Protein AF-A0A955Z232-F1 (afdb_monomer_lite)

Radius of gyration: 29.28 Å; chains: 1; bounding box: 80×39×81 Å

Sequence (121 aa):
MSSPAATVGSAWTFRLAACALAIAGTLSCRRPPAPPGACANLAMNVCTQYGGKQSRAAKRMCGGAPWLEGDDACPREGALGRCVRERGAYTEWLYAGPPNRYTAAGARRTCQEAGGAFYEP

Secondary structure (DSSP, 8-state):
------------SSSSSSSSSSSSS------PPPPPEEEEEGGGTEEEEE-HHHHHHHHHHTTTSPEEESTT-S--TTEEEEEEEGGGTEEEEEE-STTTT--HHHHHHHHHHTTPEEE--

Structure (mmCIF, N/CA/C/O backbone):
data_AF-A0A955Z232-F1
#
_entry.id   AF-A0A955Z232-F1
#
loop_
_atom_site.group_PDB
_atom_site.id
_atom_site.type_symbol
_atom_site.label_atom_id
_atom_site.label_alt_id
_atom_site.label_comp_id
_atom_site.label_asym_id
_atom_site.label_entity_id
_atom_site.label_seq_id
_atom_site.pdbx_PDB_ins_code
_atom_site.Cartn_x
_atom_site.Cartn_y
_atom_site.Cartn_z
_atom_site.occupancy
_atom_site.B_iso_or_equiv
_atom_site.auth_seq_id
_atom_site.auth_comp_id
_atom_site.auth_asym_id
_atom_site.auth_atom_id
_atom_site.pdbx_PDB_model_num
ATOM 1 N N . MET A 1 1 ? -66.199 17.289 67.399 1.00 45.00 1 MET A N 1
ATOM 2 C CA . MET A 1 1 ? -65.416 16.691 66.297 1.00 45.00 1 MET A CA 1
ATOM 3 C C . MET A 1 1 ? -65.431 17.699 65.165 1.00 45.00 1 MET A C 1
ATOM 5 O O . MET A 1 1 ? -66.502 18.042 64.685 1.00 45.00 1 MET A O 1
ATOM 9 N N . SER A 1 2 ? -64.276 18.300 64.902 1.00 37.22 2 SER A N 1
ATOM 10 C CA . SER A 1 2 ? -64.126 19.557 64.169 1.00 37.22 2 SER A CA 1
ATOM 11 C C . SER A 1 2 ? -64.080 19.358 62.651 1.00 37.22 2 SER A C 1
ATOM 13 O O . SER A 1 2 ? -63.489 18.407 62.154 1.00 37.22 2 SER A O 1
ATOM 15 N N . SER A 1 3 ? -64.661 20.304 61.925 1.00 42.72 3 SER A N 1
ATOM 16 C CA . SER A 1 3 ? -64.237 20.758 60.587 1.00 42.72 3 SER A CA 1
ATOM 17 C C . SER A 1 3 ? -63.949 22.273 60.713 1.00 42.72 3 SER A C 1
ATOM 19 O O . SER A 1 3 ? -64.309 22.814 61.764 1.00 42.72 3 SER A O 1
ATOM 21 N N . PRO A 1 4 ? -63.412 23.023 59.723 1.00 52.53 4 PRO A N 1
ATOM 22 C CA . PRO A 1 4 ? -62.854 22.669 58.409 1.00 52.53 4 PRO A CA 1
ATOM 23 C C . PRO A 1 4 ? -61.517 23.406 58.059 1.00 52.53 4 PRO A C 1
ATOM 25 O O . PRO A 1 4 ? -61.016 24.224 58.819 1.00 52.53 4 PRO A O 1
ATOM 28 N N . ALA A 1 5 ? -61.055 23.169 56.823 1.00 40.56 5 ALA A N 1
ATOM 29 C CA . ALA A 1 5 ? -60.439 24.127 55.883 1.00 40.56 5 ALA A CA 1
ATOM 30 C C . ALA A 1 5 ? -58.943 24.519 55.960 1.00 40.56 5 ALA A C 1
ATOM 32 O O . ALA A 1 5 ? -58.433 24.951 56.982 1.00 40.56 5 ALA A O 1
ATOM 33 N N . ALA A 1 6 ? -58.352 24.483 54.750 1.00 45.41 6 ALA A N 1
ATOM 34 C CA . ALA A 1 6 ? -57.286 25.322 54.182 1.00 45.41 6 ALA A CA 1
ATOM 35 C C . ALA A 1 6 ? -55.969 25.415 54.972 1.00 45.41 6 ALA A C 1
ATOM 37 O O . ALA A 1 6 ? -55.904 25.896 56.092 1.00 45.41 6 ALA A O 1
ATOM 38 N N . THR A 1 7 ? -54.825 25.046 54.402 1.00 42.00 7 THR A N 1
ATOM 39 C CA . THR A 1 7 ? -53.988 25.890 53.519 1.00 42.00 7 THR A CA 1
ATOM 40 C C . THR A 1 7 ? -52.806 24.983 53.134 1.00 42.00 7 THR A C 1
ATOM 42 O O . THR A 1 7 ? -52.346 24.221 53.976 1.00 42.00 7 THR A O 1
ATOM 45 N N . VAL A 1 8 ? -52.417 24.817 51.873 1.00 48.44 8 VAL A N 1
ATOM 46 C CA . VAL A 1 8 ? -51.302 25.471 51.155 1.00 48.44 8 VAL A CA 1
ATOM 47 C C . VAL A 1 8 ? -51.398 24.824 49.757 1.00 48.44 8 VAL A C 1
ATOM 49 O O . VAL A 1 8 ? -51.467 23.608 49.651 1.00 48.44 8 VAL A O 1
ATOM 52 N N . GLY A 1 9 ? -51.540 25.522 48.638 1.00 38.06 9 GLY A N 1
ATOM 53 C CA . GLY A 1 9 ? -50.822 26.726 48.274 1.00 38.06 9 GLY A CA 1
ATOM 54 C C . GLY A 1 9 ? -49.765 26.374 47.224 1.00 38.06 9 GLY A C 1
ATOM 55 O O . GLY A 1 9 ? -48.649 26.013 47.563 1.00 38.06 9 GLY A O 1
ATOM 56 N N . SER A 1 10 ? -50.139 26.592 45.963 1.00 47.34 10 SER A N 1
ATOM 57 C CA . SER A 1 10 ? -49.265 27.068 44.886 1.00 47.34 10 SER A CA 1
ATOM 58 C C . SER A 1 10 ? -48.338 26.088 44.143 1.00 47.34 10 SER A C 1
ATOM 60 O O . SER A 1 10 ? -47.538 25.352 44.708 1.00 47.34 10 SER A O 1
ATOM 62 N N . ALA A 1 11 ? -48.386 26.254 42.815 1.00 42.84 11 ALA A N 1
ATOM 63 C CA . ALA A 1 11 ? -47.260 26.134 41.887 1.00 42.84 11 ALA A CA 1
ATOM 64 C C . ALA A 1 11 ? -46.859 24.747 41.353 1.00 42.84 11 ALA A C 1
ATOM 66 O O . ALA A 1 11 ? -45.680 24.412 41.357 1.00 42.84 11 ALA A O 1
ATOM 67 N N . TRP A 1 12 ? -47.784 23.988 40.750 1.00 40.69 12 TRP A N 1
ATOM 68 C CA . TRP A 1 12 ? -47.387 22.845 39.898 1.00 40.69 12 TRP A CA 1
ATOM 69 C C . TRP A 1 12 ? -48.097 22.752 38.539 1.00 40.69 12 TRP A C 1
ATOM 71 O O . TRP A 1 12 ? -47.982 21.745 37.852 1.00 40.69 12 TRP A O 1
ATOM 81 N N . THR A 1 13 ? -48.765 23.813 38.078 1.00 48.78 13 THR A N 1
ATOM 82 C CA . THR A 1 13 ? -49.380 23.863 36.734 1.00 48.78 13 THR A CA 1
ATOM 83 C C . THR A 1 13 ? -48.480 24.448 35.635 1.00 48.78 13 THR A C 1
ATOM 85 O O . THR A 1 13 ? -48.912 24.553 34.495 1.00 48.78 13 THR A O 1
ATOM 88 N N . PHE A 1 14 ? -47.206 24.756 35.911 1.00 43.59 14 PHE A N 1
ATOM 89 C CA . PHE A 1 14 ? -46.288 25.365 34.926 1.00 43.59 14 PHE A CA 1
ATOM 90 C C . PHE A 1 14 ? -44.928 24.659 34.789 1.00 43.59 14 PHE A C 1
ATOM 92 O O . PHE A 1 14 ? -43.918 25.289 34.490 1.00 43.59 14 PHE A O 1
ATOM 99 N N . ARG A 1 15 ? -44.864 23.336 34.985 1.00 45.22 15 ARG A N 1
ATOM 100 C CA . ARG A 1 15 ? -43.636 22.552 34.720 1.00 45.22 15 ARG A CA 1
ATOM 101 C C . ARG A 1 15 ? -43.821 21.352 33.791 1.00 45.22 15 ARG A C 1
ATOM 103 O O . ARG A 1 15 ? -42.947 20.500 33.719 1.00 45.22 15 ARG A O 1
ATOM 110 N N . LEU A 1 16 ? -44.914 21.307 33.031 1.00 42.97 16 LEU A N 1
ATOM 111 C CA . LEU A 1 16 ? -45.134 20.269 32.011 1.00 42.97 16 LEU A CA 1
ATOM 112 C C . LEU A 1 16 ? -44.935 20.754 30.565 1.00 42.97 16 LEU A C 1
ATOM 114 O O . LEU A 1 16 ? -44.867 19.932 29.661 1.00 42.97 16 LEU A O 1
ATOM 118 N N . ALA A 1 17 ? -44.742 22.057 30.336 1.00 41.97 17 ALA A N 1
ATOM 119 C CA . ALA A 1 17 ? -44.537 22.613 28.991 1.00 41.97 17 ALA A CA 1
ATOM 120 C C . ALA A 1 17 ? -43.066 22.923 28.637 1.00 41.97 17 ALA A C 1
ATOM 122 O O . ALA A 1 17 ? -42.790 23.370 27.529 1.00 41.97 17 ALA A O 1
ATOM 123 N N . ALA A 1 18 ? -42.110 22.675 29.542 1.00 42.12 18 ALA A N 1
ATOM 124 C CA . ALA A 1 18 ? -40.681 22.920 29.291 1.00 42.12 18 ALA A CA 1
ATOM 125 C C . ALA A 1 18 ? -39.887 21.654 28.904 1.00 42.12 18 ALA A C 1
ATOM 127 O O . ALA A 1 18 ? -38.809 21.764 28.328 1.00 42.12 18 ALA A O 1
ATOM 128 N N . CYS A 1 19 ? -40.423 20.450 29.141 1.00 39.88 19 CYS A N 1
ATOM 129 C CA . CYS A 1 19 ? -39.770 19.198 28.724 1.00 39.88 19 CYS A CA 1
ATOM 130 C C . CYS A 1 19 ? 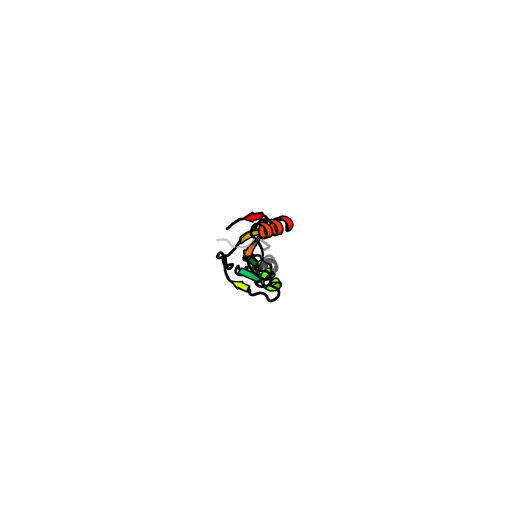-40.159 18.724 27.316 1.00 39.88 19 CYS A C 1
ATOM 132 O O . CYS A 1 19 ? -39.580 17.759 26.828 1.00 39.88 19 CYS A O 1
ATOM 134 N N . ALA A 1 20 ? -41.089 19.398 26.633 1.00 43.62 20 ALA A N 1
ATOM 135 C CA . ALA A 1 20 ? -41.445 19.063 25.252 1.00 43.62 20 ALA A CA 1
ATOM 136 C C . ALA A 1 20 ? -40.512 19.710 24.205 1.00 43.62 20 ALA A C 1
ATOM 138 O O . ALA A 1 20 ? -40.530 19.305 23.047 1.00 43.62 20 ALA A O 1
ATOM 139 N N . LEU A 1 21 ? -39.667 20.678 24.595 1.00 46.56 21 LEU A N 1
ATOM 140 C CA . LEU A 1 21 ? -38.778 21.402 23.671 1.00 46.56 21 LEU A CA 1
ATOM 141 C C . LEU A 1 21 ? -37.291 21.010 23.770 1.00 46.56 21 LEU A C 1
ATOM 143 O O . LEU A 1 21 ? -36.472 21.524 23.015 1.00 46.56 21 LEU A O 1
ATOM 147 N N . ALA A 1 22 ? -36.927 20.092 24.672 1.00 44.16 22 ALA A N 1
ATOM 148 C CA . ALA A 1 22 ? -35.533 19.705 24.928 1.00 44.16 22 ALA A CA 1
ATOM 149 C C . ALA A 1 22 ? -35.130 18.337 24.337 1.00 44.16 22 ALA A C 1
ATOM 151 O O . ALA A 1 22 ? -34.010 17.884 24.555 1.00 44.16 22 ALA A O 1
ATOM 152 N N . ILE A 1 23 ? -36.007 17.682 23.565 1.00 49.66 23 ILE A N 1
ATOM 153 C CA . ILE A 1 23 ? -35.717 16.400 22.880 1.00 49.66 23 ILE A CA 1
ATOM 154 C C . ILE A 1 23 ? -35.637 16.605 21.352 1.00 49.66 23 ILE A C 1
ATOM 156 O O . ILE A 1 23 ? -35.791 15.682 20.566 1.00 49.66 23 ILE A O 1
ATOM 160 N N . ALA A 1 24 ? -35.378 17.833 20.898 1.00 47.09 24 ALA A N 1
ATOM 161 C CA . ALA A 1 24 ? -35.083 18.128 19.491 1.00 47.09 24 ALA A CA 1
ATOM 162 C C . ALA A 1 24 ? -33.573 18.319 19.224 1.00 47.09 24 ALA A C 1
ATOM 164 O O . ALA A 1 24 ? -33.174 18.557 18.089 1.00 47.09 24 ALA A O 1
ATOM 165 N N . GLY A 1 25 ? -32.721 18.236 20.257 1.00 42.03 25 GLY A N 1
ATOM 166 C CA . GLY A 1 25 ? -31.374 18.817 20.211 1.00 42.03 25 GLY A CA 1
ATOM 167 C C . GLY A 1 25 ? -30.167 17.881 20.108 1.00 42.03 25 GLY A C 1
ATOM 168 O O . GLY A 1 25 ? -29.079 18.388 19.853 1.00 42.03 25 GLY A O 1
ATOM 169 N N . THR A 1 26 ? -30.264 16.564 20.336 1.00 50.16 26 THR A N 1
ATOM 170 C CA . THR A 1 26 ? -29.026 15.774 20.571 1.00 50.16 26 THR A CA 1
ATOM 171 C C . THR A 1 26 ? -29.004 14.334 20.059 1.00 50.16 26 THR A C 1
ATOM 173 O O . THR A 1 26 ? -28.034 13.622 20.321 1.00 50.16 26 THR A O 1
ATOM 176 N N . LEU A 1 27 ? -29.960 13.897 19.234 1.00 46.91 27 LEU A N 1
ATOM 177 C CA . LEU A 1 27 ? -29.721 12.739 18.363 1.00 46.91 27 LEU A CA 1
ATOM 178 C C . LEU A 1 27 ? -28.850 13.209 17.200 1.00 46.91 27 LEU A C 1
ATOM 180 O O . LEU A 1 27 ? -29.307 13.443 16.086 1.00 46.91 27 LEU A O 1
ATOM 184 N N . SER A 1 28 ? -27.566 13.406 17.500 1.00 50.78 28 SER A N 1
ATOM 185 C CA . SER A 1 28 ? -26.522 13.540 16.499 1.00 50.78 28 SER A CA 1
ATOM 186 C C . SER A 1 28 ? -26.684 12.348 15.558 1.00 50.78 28 SER A C 1
ATOM 188 O O . SER A 1 28 ? -26.397 11.218 15.950 1.00 50.78 28 SER A O 1
ATOM 190 N N . CYS A 1 29 ? -27.202 12.587 14.350 1.00 52.75 29 CYS A N 1
ATOM 191 C CA . CYS A 1 29 ? -27.313 11.623 13.257 1.00 52.75 29 CYS A CA 1
ATOM 192 C C . CYS A 1 29 ? -25.911 11.209 12.785 1.00 52.75 29 CYS A C 1
ATOM 194 O O . CYS A 1 29 ? -25.540 11.386 11.622 1.00 52.75 29 CYS A O 1
ATOM 196 N N . ARG A 1 30 ? -25.083 10.686 13.691 1.00 60.72 30 ARG A N 1
ATOM 197 C CA . ARG A 1 30 ? -23.847 10.011 13.349 1.00 60.72 30 ARG A CA 1
ATOM 198 C C . ARG A 1 30 ? -24.282 8.738 12.660 1.00 60.72 30 ARG A C 1
ATOM 200 O O . ARG A 1 30 ? -24.661 7.763 13.301 1.00 60.72 30 ARG A O 1
ATOM 207 N N . ARG A 1 31 ? -24.278 8.787 11.326 1.00 65.94 31 ARG A N 1
ATOM 208 C CA . ARG A 1 31 ? -24.368 7.585 10.503 1.00 65.94 31 ARG A CA 1
ATOM 209 C C . ARG A 1 31 ? -23.424 6.539 11.101 1.00 65.94 31 ARG A C 1
ATOM 211 O O . ARG A 1 31 ? -22.303 6.913 11.465 1.00 65.94 31 ARG A O 1
ATOM 218 N N . PRO A 1 32 ? -23.852 5.269 11.192 1.00 67.94 32 PRO A N 1
ATOM 219 C CA . PRO A 1 32 ? -22.973 4.218 11.667 1.00 67.94 32 PRO A CA 1
ATOM 220 C C . PRO A 1 32 ? -21.664 4.254 10.861 1.00 67.94 32 PRO A C 1
ATOM 222 O O . PRO A 1 32 ? -21.703 4.567 9.655 1.00 67.94 32 PRO A O 1
ATOM 225 N N . PRO A 1 33 ? -20.511 4.011 11.517 1.00 70.69 33 PRO A N 1
ATOM 226 C CA . PRO A 1 33 ? -19.235 3.933 10.821 1.00 70.69 33 PRO A CA 1
ATOM 227 C C . PRO A 1 33 ? -19.368 2.943 9.664 1.00 70.69 33 PRO A C 1
ATOM 229 O O . PRO A 1 33 ? -20.047 1.923 9.779 1.00 70.69 33 PRO A O 1
ATOM 232 N N . ALA A 1 34 ? -18.789 3.291 8.516 1.00 82.38 34 ALA A N 1
ATOM 233 C CA . ALA A 1 34 ? -18.769 2.359 7.400 1.00 82.38 34 ALA A CA 1
ATOM 234 C C . ALA A 1 34 ? -17.870 1.168 7.765 1.00 82.38 34 ALA A C 1
ATOM 236 O O . ALA A 1 34 ? -16.934 1.350 8.552 1.00 82.38 34 ALA A O 1
ATOM 237 N N . PRO A 1 35 ? -18.131 -0.026 7.210 1.00 87.94 35 PRO A N 1
ATOM 238 C CA . PRO A 1 35 ? -17.191 -1.127 7.347 1.00 87.94 35 PRO A CA 1
ATOM 239 C C . PRO A 1 35 ? -15.814 -0.693 6.820 1.00 87.94 35 PRO A C 1
ATOM 241 O O . PRO A 1 35 ? -15.752 0.111 5.887 1.00 87.94 35 PRO A O 1
ATOM 244 N N . PRO A 1 36 ? -14.712 -1.145 7.432 1.00 90.69 36 PRO A N 1
ATOM 245 C CA . PRO A 1 36 ? -13.370 -0.930 6.903 1.00 90.69 36 PRO A CA 1
ATOM 246 C C . PRO A 1 36 ? -13.237 -1.562 5.515 1.00 90.69 36 PRO A C 1
ATOM 248 O O . PRO A 1 36 ? -14.013 -2.437 5.132 1.00 90.69 36 PRO A O 1
ATOM 251 N N . GLY A 1 37 ? -12.258 -1.093 4.754 1.00 92.50 37 GLY A N 1
ATOM 252 C CA . GLY A 1 37 ? -12.004 -1.627 3.426 1.00 92.50 37 GLY A CA 1
ATOM 253 C C . GLY A 1 37 ? -10.781 -1.005 2.786 1.00 92.50 37 GLY A C 1
ATOM 254 O O . GLY A 1 37 ? -10.146 -0.113 3.355 1.00 92.50 37 GLY A O 1
ATOM 255 N N . ALA A 1 38 ? -10.460 -1.484 1.596 1.00 93.56 38 ALA A N 1
ATOM 256 C CA . ALA A 1 38 ? -9.296 -1.070 0.850 1.00 93.56 38 ALA A CA 1
ATOM 257 C C . ALA A 1 38 ? -9.640 -0.639 -0.572 1.00 93.56 38 ALA A C 1
ATOM 259 O O . ALA A 1 38 ? -10.527 -1.193 -1.219 1.00 93.56 38 ALA A O 1
ATOM 260 N N . CYS A 1 39 ? -8.889 0.335 -1.071 1.00 93.31 39 CYS A N 1
ATOM 261 C CA . CYS A 1 39 ? -8.896 0.705 -2.476 1.00 93.31 39 CYS A CA 1
ATOM 262 C C . CYS A 1 39 ? -7.717 0.019 -3.173 1.00 93.31 39 CYS A C 1
ATOM 264 O O . CYS A 1 39 ? -6.562 0.330 -2.879 1.00 93.31 39 CYS A O 1
ATOM 266 N N . ALA A 1 40 ? -8.000 -0.918 -4.076 1.00 92.56 40 ALA A N 1
ATOM 267 C CA . ALA 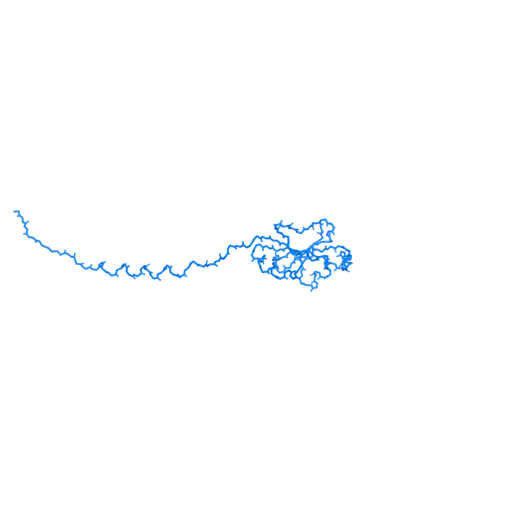A 1 40 ? -6.987 -1.664 -4.813 1.00 92.56 40 ALA A CA 1
ATOM 268 C C . ALA A 1 40 ? -6.695 -0.979 -6.152 1.00 92.56 40 ALA A C 1
ATOM 270 O O . ALA A 1 40 ? -7.362 -1.222 -7.156 1.00 92.56 40 ALA A O 1
ATOM 271 N N . ASN A 1 41 ? -5.682 -0.119 -6.186 1.00 89.31 41 ASN A N 1
ATOM 272 C CA . ASN A 1 41 ? -5.259 0.562 -7.400 1.00 89.31 41 ASN A CA 1
ATOM 273 C C . ASN A 1 41 ? -4.234 -0.284 -8.173 1.00 89.31 41 ASN A C 1
ATOM 275 O O . ASN A 1 41 ? -3.019 -0.121 -8.041 1.00 89.31 41 ASN A O 1
ATOM 279 N N . LEU A 1 42 ? -4.746 -1.180 -9.018 1.00 80.56 42 LEU A N 1
ATOM 280 C CA . LEU A 1 42 ? -3.934 -2.055 -9.873 1.00 80.56 42 LEU A CA 1
ATOM 281 C C . LEU A 1 42 ? -3.087 -1.270 -10.883 1.00 80.56 42 LEU A C 1
ATOM 283 O O . LEU A 1 42 ? -1.967 -1.666 -11.190 1.00 80.56 42 LEU A O 1
ATOM 287 N N . ALA A 1 43 ? -3.575 -0.116 -11.348 1.00 82.88 43 ALA A N 1
ATOM 288 C CA . ALA A 1 43 ? -2.813 0.763 -12.232 1.00 82.88 43 ALA A CA 1
ATOM 289 C C . ALA A 1 43 ? -1.608 1.405 -11.530 1.00 82.88 43 ALA A C 1
ATOM 291 O O . ALA A 1 43 ? -0.755 1.972 -12.200 1.00 82.88 43 ALA A O 1
ATOM 292 N N . MET A 1 44 ? -1.524 1.324 -10.201 1.00 82.44 44 MET A N 1
ATOM 293 C CA . MET A 1 44 ? -0.369 1.775 -9.435 1.00 82.44 44 MET A CA 1
ATOM 294 C C . MET A 1 44 ? 0.327 0.651 -8.660 1.00 82.44 44 MET A C 1
ATOM 296 O O . MET A 1 44 ? 1.286 0.926 -7.945 1.00 82.44 44 MET A O 1
ATOM 300 N N . ASN A 1 45 ? -0.115 -0.606 -8.784 1.00 88.50 45 ASN A N 1
ATOM 301 C CA . ASN A 1 45 ? 0.342 -1.700 -7.917 1.00 88.50 45 ASN A CA 1
ATOM 302 C C . ASN A 1 45 ? 0.368 -1.288 -6.445 1.00 88.50 45 ASN A C 1
ATOM 304 O O . ASN A 1 45 ? 1.365 -1.456 -5.740 1.00 88.50 45 ASN A O 1
ATOM 308 N N . VAL A 1 46 ? -0.734 -0.687 -6.012 1.00 89.69 46 VAL A N 1
ATOM 309 C CA . VAL A 1 46 ? -0.902 -0.153 -4.670 1.00 89.69 46 VAL A CA 1
ATOM 310 C C . VAL A 1 46 ? -2.264 -0.580 -4.146 1.00 89.69 46 VAL A C 1
ATOM 312 O O . VAL A 1 46 ? -3.263 -0.513 -4.860 1.00 89.69 46 VAL A O 1
ATOM 315 N N . CYS A 1 47 ? -2.318 -0.990 -2.885 1.00 92.31 47 CYS A N 1
ATOM 316 C CA . CYS A 1 47 ? -3.567 -1.224 -2.177 1.00 92.31 47 CYS A CA 1
ATOM 317 C C . CYS A 1 47 ? -3.589 -0.410 -0.887 1.00 92.31 47 CYS A C 1
ATOM 319 O O . CYS A 1 47 ? -2.763 -0.619 -0.001 1.00 92.31 47 CYS A O 1
ATOM 321 N N . THR A 1 48 ? -4.536 0.516 -0.766 1.00 92.75 48 THR A N 1
ATOM 322 C CA . THR A 1 48 ? -4.637 1.401 0.400 1.00 92.75 48 THR A CA 1
ATOM 323 C C . THR A 1 48 ? -5.764 0.938 1.314 1.00 92.75 48 THR A C 1
ATOM 325 O O . THR A 1 48 ? -6.931 0.984 0.933 1.00 92.75 48 THR A O 1
ATOM 328 N N . GLN A 1 49 ? -5.421 0.514 2.527 1.00 92.31 49 GLN A N 1
ATOM 329 C CA . GLN A 1 49 ? -6.334 0.073 3.576 1.00 92.31 49 GLN A CA 1
ATOM 330 C C . GLN A 1 49 ? -6.801 1.253 4.432 1.00 92.31 49 GLN A C 1
ATOM 332 O O . GLN A 1 49 ? -5.988 1.986 5.002 1.00 92.31 49 GLN A O 1
ATOM 337 N N . TYR A 1 50 ? -8.116 1.365 4.608 1.00 89.94 50 TYR A N 1
ATOM 338 C CA . TYR A 1 50 ? -8.773 2.394 5.405 1.00 89.94 50 TYR A CA 1
ATOM 339 C C . TYR A 1 50 ? -9.572 1.780 6.556 1.00 89.94 50 TYR A C 1
ATOM 341 O O . TYR A 1 50 ? -10.328 0.821 6.382 1.00 89.94 50 TYR A O 1
ATOM 349 N N . GLY A 1 51 ? -9.465 2.385 7.741 1.00 87.44 51 GLY A N 1
ATOM 350 C CA . GLY A 1 51 ? -10.317 2.038 8.878 1.00 87.44 51 GLY A CA 1
ATOM 351 C C . GLY A 1 51 ? -11.763 2.521 8.698 1.00 87.44 51 GLY A C 1
ATOM 352 O O . GLY A 1 51 ? -12.042 3.452 7.935 1.00 87.44 51 GLY A O 1
ATOM 353 N N . GLY A 1 52 ? -12.701 1.957 9.467 1.00 85.75 52 GLY A N 1
ATOM 354 C CA . GLY A 1 52 ? -14.140 2.244 9.320 1.00 85.75 52 GLY A CA 1
ATOM 355 C C . GLY A 1 52 ? -14.545 3.723 9.460 1.00 85.75 52 GLY A C 1
ATOM 356 O O . GLY A 1 52 ? -15.537 4.170 8.880 1.00 85.75 52 GLY A O 1
ATOM 357 N N . LYS A 1 53 ? -13.740 4.536 10.163 1.00 85.12 53 LYS A N 1
ATOM 358 C CA . LYS A 1 53 ? -13.956 5.992 10.279 1.00 85.12 53 LYS A CA 1
ATOM 359 C C . LYS A 1 53 ? -13.762 6.734 8.950 1.00 85.12 53 LYS A C 1
ATOM 361 O O . LYS A 1 53 ? -14.444 7.726 8.713 1.00 85.12 53 LYS A O 1
ATOM 366 N N . GLN A 1 54 ? -12.847 6.268 8.101 1.00 85.12 54 GLN A N 1
ATOM 367 C CA . GLN A 1 54 ? -12.476 6.925 6.841 1.00 85.12 54 GLN A CA 1
ATOM 368 C C . GLN A 1 54 ? -13.020 6.200 5.611 1.00 85.12 54 GLN A C 1
ATOM 370 O O . GLN A 1 54 ? -13.198 6.824 4.568 1.00 85.12 54 GLN A O 1
ATOM 375 N N . SER A 1 55 ? -13.355 4.916 5.751 1.00 87.94 55 SER A N 1
ATOM 376 C CA . SER A 1 55 ? -13.822 4.041 4.675 1.00 87.94 55 SER A CA 1
ATOM 377 C C . SER A 1 55 ? -14.910 4.666 3.792 1.00 87.94 55 SER A C 1
ATOM 379 O O . SER A 1 55 ? -14.810 4.633 2.571 1.00 87.94 55 SER A O 1
ATOM 381 N N . ARG A 1 56 ? -15.913 5.351 4.363 1.00 88.12 56 ARG A N 1
ATOM 382 C CA . ARG A 1 56 ? -16.972 5.989 3.554 1.00 88.12 56 ARG A CA 1
ATOM 383 C C . ARG A 1 56 ? -16.434 7.066 2.607 1.00 88.12 56 ARG A C 1
ATOM 385 O O . ARG A 1 56 ? -16.927 7.187 1.488 1.00 88.12 56 ARG A O 1
ATOM 392 N N . ALA A 1 57 ? -15.497 7.886 3.078 1.00 88.06 57 ALA A N 1
ATOM 393 C CA . ALA A 1 57 ? -14.870 8.916 2.257 1.00 88.06 57 ALA A CA 1
ATOM 394 C C . ALA A 1 57 ? -13.907 8.272 1.255 1.00 88.06 57 ALA A C 1
ATOM 396 O O . ALA A 1 57 ? -13.985 8.564 0.067 1.00 88.06 57 ALA A O 1
ATOM 397 N N . ALA A 1 58 ? -13.086 7.328 1.715 1.00 88.56 58 ALA A N 1
ATOM 398 C CA . ALA A 1 58 ? -12.141 6.593 0.885 1.00 88.56 58 ALA A CA 1
ATOM 399 C C . ALA A 1 58 ? -12.822 5.846 -0.270 1.00 88.56 58 ALA A C 1
ATOM 401 O O . ALA A 1 58 ? -12.415 5.996 -1.415 1.00 88.56 58 ALA A O 1
ATOM 402 N N . LYS A 1 59 ? -13.932 5.148 -0.012 1.00 90.44 59 LYS A N 1
ATOM 403 C CA . LYS A 1 59 ? -14.721 4.447 -1.033 1.00 90.44 59 LYS A CA 1
ATOM 404 C C . LYS A 1 59 ? -15.220 5.380 -2.135 1.00 90.44 59 LYS A C 1
ATOM 406 O O . LYS A 1 59 ? -15.265 4.992 -3.295 1.00 90.44 59 LYS A O 1
ATOM 411 N N . ARG A 1 60 ? -15.568 6.627 -1.793 1.00 88.56 60 ARG A N 1
ATOM 412 C CA . ARG A 1 60 ? -15.953 7.651 -2.782 1.00 88.56 60 ARG A CA 1
ATOM 413 C C . ARG A 1 60 ? -14.752 8.173 -3.567 1.00 88.56 60 ARG A C 1
ATOM 415 O O . ARG A 1 60 ? -14.893 8.475 -4.744 1.00 88.56 60 ARG A O 1
ATOM 422 N N . MET A 1 61 ? -13.597 8.289 -2.913 1.00 87.31 61 MET A N 1
ATOM 423 C CA . MET A 1 61 ? -12.353 8.782 -3.512 1.00 87.31 61 MET A CA 1
ATOM 424 C C . MET A 1 61 ? -11.569 7.708 -4.273 1.00 87.31 61 MET A C 1
ATOM 426 O O . MET A 1 61 ? -10.654 8.055 -5.006 1.00 87.31 61 MET A O 1
ATOM 430 N N . CYS A 1 62 ? -11.941 6.429 -4.155 1.00 89.56 62 CYS A N 1
ATOM 431 C CA . CYS A 1 62 ? -11.265 5.308 -4.813 1.00 89.56 62 CYS A CA 1
ATOM 432 C C . CYS A 1 62 ? -11.302 5.385 -6.358 1.00 89.56 62 CYS A C 1
ATOM 434 O O . CYS A 1 62 ? -10.655 4.598 -7.038 1.00 89.56 62 CYS A O 1
ATOM 436 N N . GLY A 1 63 ? -12.009 6.366 -6.936 1.00 79.56 63 GLY A N 1
ATOM 437 C CA . GLY A 1 63 ? -11.692 6.878 -8.275 1.00 79.56 63 GLY A CA 1
ATOM 438 C C . GLY A 1 63 ? -11.869 5.872 -9.412 1.00 79.56 63 GLY A C 1
ATOM 439 O O . GLY A 1 63 ? -11.210 5.995 -10.437 1.00 79.56 63 GLY A O 1
ATOM 440 N N . 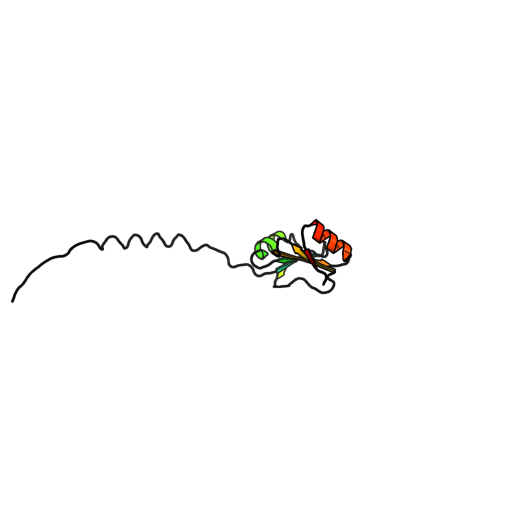GLY A 1 64 ? -12.735 4.872 -9.228 1.00 80.94 64 GLY A N 1
ATOM 441 C CA . GLY A 1 64 ? -12.977 3.801 -10.199 1.00 80.94 64 GLY A CA 1
ATOM 442 C C . GLY A 1 64 ? -12.097 2.561 -10.019 1.00 80.94 64 GLY A C 1
ATOM 443 O O . GLY A 1 64 ? -12.339 1.559 -10.687 1.00 80.94 64 GLY A O 1
ATOM 444 N N . ALA A 1 65 ? -11.126 2.583 -9.104 1.00 89.62 65 ALA A N 1
ATOM 445 C CA . ALA A 1 65 ? -10.411 1.379 -8.709 1.00 89.62 65 ALA A CA 1
ATOM 446 C C . ALA A 1 65 ? -11.320 0.441 -7.879 1.00 89.62 65 ALA A C 1
ATOM 448 O O . ALA A 1 65 ? -12.263 0.905 -7.224 1.00 89.62 65 ALA A O 1
ATOM 449 N N . PRO A 1 66 ? -11.071 -0.881 -7.898 1.00 91.88 66 PRO A N 1
ATOM 450 C CA . PRO A 1 66 ? -11.810 -1.834 -7.081 1.00 91.88 66 PRO A CA 1
ATOM 451 C C . PRO A 1 66 ? -11.767 -1.503 -5.585 1.00 91.88 66 PRO A C 1
ATOM 453 O O . PRO A 1 66 ? -10.701 -1.296 -5.003 1.00 91.88 66 PRO A O 1
ATOM 456 N N . TRP A 1 67 ? -12.942 -1.508 -4.956 1.00 93.31 67 TRP A N 1
ATOM 457 C CA . TRP A 1 67 ? -13.081 -1.432 -3.505 1.00 93.31 67 TRP A CA 1
ATOM 458 C C . TRP A 1 67 ? -13.235 -2.836 -2.919 1.00 93.31 67 TRP A C 1
ATOM 460 O O . TRP A 1 67 ? -14.141 -3.572 -3.314 1.00 93.31 67 TRP A O 1
ATOM 470 N N . LEU A 1 68 ? -12.383 -3.183 -1.960 1.00 93.56 68 LEU A N 1
ATOM 471 C CA . LEU A 1 68 ? -12.402 -4.449 -1.238 1.00 93.56 68 LEU A CA 1
ATOM 472 C C . LEU A 1 68 ? -12.933 -4.199 0.177 1.00 93.56 68 LEU A C 1
ATOM 474 O O . LEU A 1 68 ? -12.383 -3.384 0.914 1.00 93.56 68 LEU A O 1
ATOM 478 N N . GLU A 1 69 ? -14.021 -4.863 0.558 1.00 92.50 69 GLU A N 1
ATOM 479 C CA . GLU A 1 69 ? -14.579 -4.742 1.910 1.00 92.50 69 GLU A CA 1
ATOM 480 C C . GLU A 1 69 ? -13.796 -5.627 2.887 1.00 92.50 69 GLU A C 1
ATOM 482 O O . GLU A 1 69 ? -13.440 -6.756 2.551 1.00 92.50 69 GLU A O 1
ATOM 487 N N . GLY A 1 70 ? -13.583 -5.139 4.109 1.00 89.94 70 GLY A N 1
ATOM 488 C CA . GLY A 1 70 ? -12.981 -5.915 5.189 1.00 89.94 70 GLY A CA 1
ATOM 489 C C . GLY A 1 70 ? -11.799 -5.235 5.870 1.00 89.94 70 GLY A C 1
ATOM 490 O O . GLY A 1 70 ? -11.147 -4.328 5.339 1.00 89.94 70 GLY A O 1
ATOM 491 N N . ASP A 1 71 ? -11.529 -5.706 7.083 1.00 83.75 71 ASP A N 1
ATOM 492 C CA . ASP A 1 71 ? -10.270 -5.454 7.764 1.00 83.75 71 ASP A CA 1
ATOM 493 C C . ASP A 1 71 ? -9.171 -6.257 7.064 1.00 83.75 71 ASP A C 1
ATOM 495 O O . ASP A 1 71 ? -9.315 -7.460 6.864 1.00 83.75 71 ASP A O 1
ATOM 499 N N . ASP A 1 72 ? -8.086 -5.580 6.684 1.00 86.38 72 ASP A N 1
ATOM 500 C CA . ASP A 1 72 ? -6.935 -6.196 6.009 1.00 86.38 72 ASP A CA 1
ATOM 501 C C . ASP A 1 72 ? -7.265 -6.817 4.636 1.00 86.38 72 ASP A C 1
ATOM 503 O O . ASP A 1 72 ? -6.778 -7.877 4.254 1.00 86.38 72 ASP A O 1
ATOM 507 N N . ALA A 1 73 ? -8.108 -6.120 3.873 1.00 90.75 73 ALA A N 1
ATOM 508 C CA . ALA A 1 73 ? -8.540 -6.516 2.539 1.00 90.75 73 ALA A CA 1
ATOM 509 C C . ALA A 1 73 ? -7.419 -6.440 1.482 1.00 90.75 73 ALA A C 1
ATOM 511 O O . ALA A 1 73 ? -7.562 -6.987 0.388 1.00 90.75 73 ALA A O 1
ATOM 512 N N . CYS A 1 74 ? -6.305 -5.767 1.782 1.00 91.62 74 CYS A N 1
ATOM 513 C CA . CYS A 1 74 ? -5.144 -5.751 0.902 1.00 91.62 74 CYS A CA 1
ATOM 514 C C . CYS A 1 74 ? -4.360 -7.071 0.971 1.00 91.62 74 CYS A C 1
ATOM 516 O O . CYS A 1 74 ? -3.970 -7.490 2.062 1.00 91.62 74 CYS A O 1
ATOM 518 N N . PRO A 1 75 ? -4.053 -7.708 -0.173 1.00 88.88 75 PRO A N 1
ATOM 519 C CA . PRO A 1 75 ? -3.269 -8.936 -0.179 1.00 88.88 75 PRO A CA 1
ATOM 520 C C . PRO A 1 75 ? -1.855 -8.672 0.343 1.00 88.88 75 PRO A C 1
ATOM 522 O O . PRO A 1 75 ? -1.217 -7.699 -0.037 1.00 88.88 75 PRO A O 1
ATOM 525 N N . ARG A 1 76 ? -1.324 -9.534 1.204 1.00 88.62 76 ARG A N 1
ATOM 526 C CA . ARG A 1 76 ? 0.065 -9.388 1.684 1.00 88.62 76 ARG A CA 1
ATOM 527 C C . ARG A 1 76 ? 1.073 -10.072 0.766 1.00 88.62 76 ARG A C 1
ATOM 529 O O . ARG A 1 76 ? 2.242 -9.702 0.723 1.00 88.62 76 ARG A O 1
ATOM 536 N N . GLU A 1 77 ? 0.615 -11.082 0.038 1.00 85.62 77 GLU A N 1
ATOM 537 C CA . GLU A 1 77 ? 1.445 -11.847 -0.879 1.00 85.62 77 GLU A CA 1
ATOM 538 C C . GLU A 1 77 ? 1.966 -10.958 -2.017 1.00 85.62 77 GLU A C 1
ATOM 540 O O . GLU A 1 77 ? 1.221 -10.182 -2.614 1.00 85.62 77 GLU A O 1
ATOM 545 N N . GLY A 1 78 ? 3.272 -11.041 -2.286 1.00 84.38 78 GLY A N 1
ATOM 546 C CA . GLY A 1 78 ? 3.931 -10.240 -3.320 1.00 84.38 78 GLY A CA 1
ATOM 547 C C . GLY A 1 78 ? 4.085 -8.750 -2.989 1.00 84.38 78 GLY A C 1
ATOM 548 O O . GLY A 1 78 ? 4.559 -7.989 -3.838 1.00 84.38 78 GLY A O 1
ATOM 549 N N . ALA A 1 79 ? 3.710 -8.314 -1.781 1.00 89.38 79 ALA A N 1
ATOM 550 C CA . ALA A 1 79 ? 3.961 -6.951 -1.341 1.00 89.38 79 ALA A CA 1
ATOM 551 C C . ALA A 1 79 ? 5.460 -6.730 -1.095 1.00 89.38 79 ALA A C 1
ATOM 553 O O . ALA A 1 79 ? 6.139 -7.530 -0.457 1.00 89.38 79 ALA A O 1
ATOM 554 N N . LEU A 1 80 ? 5.970 -5.597 -1.571 1.00 91.62 80 LEU A N 1
ATOM 555 C CA . LEU A 1 80 ? 7.319 -5.109 -1.277 1.00 91.62 80 LEU A CA 1
ATOM 556 C C . LEU A 1 80 ? 7.429 -4.538 0.137 1.00 91.62 80 LEU A C 1
ATOM 558 O O . LEU A 1 80 ? 8.532 -4.372 0.653 1.00 91.62 80 LEU A O 1
ATOM 562 N N . GLY A 1 81 ? 6.289 -4.181 0.723 1.00 92.31 81 GLY A N 1
ATOM 563 C CA . GLY A 1 81 ? 6.160 -3.617 2.054 1.00 92.31 81 GLY A CA 1
ATOM 564 C C . GLY A 1 81 ? 4.908 -2.760 2.172 1.00 92.31 81 GLY A C 1
ATOM 565 O O . GLY A 1 81 ? 4.109 -2.640 1.237 1.00 92.31 81 GLY A O 1
ATOM 566 N N . ARG A 1 82 ? 4.753 -2.143 3.339 1.00 93.50 82 ARG A N 1
ATOM 567 C CA . ARG A 1 82 ? 3.649 -1.237 3.647 1.00 93.50 82 ARG A CA 1
ATOM 568 C C . ARG A 1 82 ? 4.160 0.146 4.021 1.00 93.50 82 ARG A C 1
ATOM 570 O O . ARG A 1 82 ? 5.095 0.290 4.805 1.00 93.50 82 ARG A O 1
ATOM 577 N N . CYS A 1 83 ? 3.507 1.167 3.496 1.00 93.00 83 CYS A N 1
ATOM 578 C CA . CYS A 1 83 ? 3.696 2.553 3.860 1.00 93.00 83 CYS A CA 1
ATOM 579 C C . CYS A 1 83 ? 2.573 2.999 4.791 1.00 93.00 83 CYS A C 1
ATOM 581 O O . CYS A 1 83 ? 1.400 2.995 4.423 1.00 93.00 83 CYS A O 1
ATOM 583 N N . VAL A 1 84 ? 2.922 3.398 6.007 1.00 92.81 84 VAL A N 1
ATOM 584 C CA . VAL A 1 84 ? 1.965 3.915 6.985 1.00 92.81 84 VAL A CA 1
ATOM 585 C C . VAL A 1 84 ? 2.050 5.435 6.988 1.00 92.81 84 VAL A C 1
ATOM 587 O O . VAL A 1 84 ? 3.119 6.002 7.224 1.00 92.81 84 VAL A O 1
ATOM 590 N N . ARG A 1 85 ? 0.926 6.107 6.723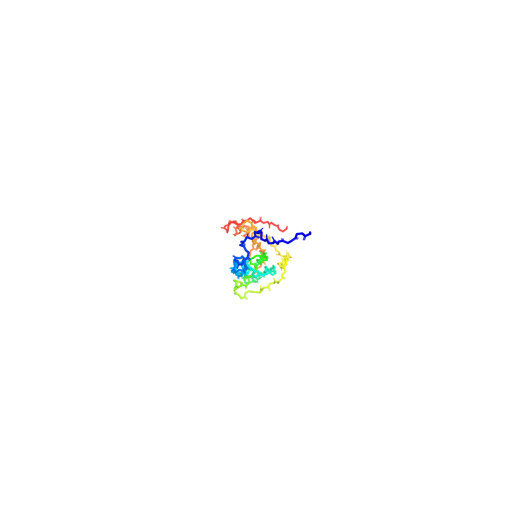 1.00 86.44 85 ARG A N 1
ATOM 591 C CA . ARG A 1 85 ? 0.845 7.573 6.610 1.00 86.44 85 ARG A CA 1
ATOM 592 C C . ARG A 1 85 ? -0.161 8.143 7.606 1.00 86.44 85 ARG A C 1
ATOM 594 O O . ARG A 1 85 ? -0.919 7.408 8.237 1.00 86.44 85 ARG A O 1
ATOM 601 N N . GLU A 1 86 ? -0.114 9.462 7.800 1.00 81.88 86 GLU A N 1
ATOM 602 C CA . GLU A 1 86 ? -1.071 10.202 8.639 1.00 81.88 86 GLU A CA 1
ATOM 603 C C . GLU A 1 86 ? -1.250 9.603 10.050 1.00 81.88 86 GLU A C 1
ATOM 605 O O . GLU A 1 86 ? -2.360 9.392 10.531 1.00 81.88 86 GLU A O 1
ATOM 610 N N . ARG A 1 87 ? -0.130 9.302 10.726 1.00 77.62 87 ARG A N 1
ATOM 611 C CA . ARG A 1 87 ? -0.107 8.691 12.074 1.00 77.62 87 ARG A CA 1
ATOM 612 C C . ARG A 1 87 ? -0.834 7.337 12.162 1.00 77.62 87 ARG A C 1
ATOM 614 O O . ARG A 1 87 ? -1.368 6.997 13.213 1.00 77.62 87 ARG A O 1
ATOM 621 N N . GLY A 1 88 ? -0.859 6.567 11.073 1.00 75.38 88 GLY A N 1
ATOM 622 C CA . GLY A 1 88 ? -1.521 5.260 11.030 1.00 75.38 88 GLY A CA 1
ATOM 623 C C . GLY A 1 88 ? -2.980 5.301 10.593 1.00 75.38 88 GLY A C 1
ATOM 624 O O . 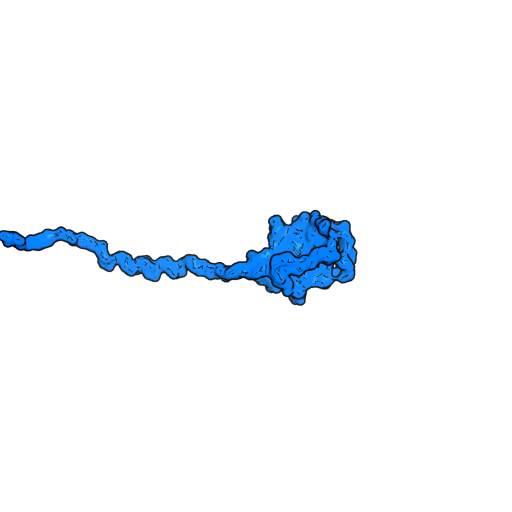GLY A 1 88 ? -3.681 4.305 10.738 1.00 75.38 88 GLY A O 1
ATOM 625 N N . ALA A 1 89 ? -3.449 6.433 10.064 1.00 76.44 89 ALA A N 1
ATOM 626 C CA . ALA A 1 89 ? -4.822 6.586 9.596 1.00 76.44 89 ALA A CA 1
ATOM 627 C C . ALA A 1 89 ? -5.171 5.667 8.412 1.00 76.44 89 ALA A C 1
ATOM 629 O O . ALA A 1 89 ? -6.289 5.151 8.345 1.00 76.44 89 ALA A O 1
ATOM 630 N N . TYR A 1 90 ? -4.214 5.432 7.514 1.00 82.69 90 TYR A N 1
ATOM 631 C CA . TYR A 1 90 ? -4.305 4.413 6.475 1.00 82.69 90 TYR A CA 1
ATOM 632 C C . TYR A 1 90 ? -2.938 3.787 6.212 1.00 82.69 90 TYR A C 1
ATOM 634 O O . TYR A 1 90 ? -1.882 4.372 6.479 1.00 82.69 90 TYR A O 1
ATOM 642 N N . THR A 1 91 ? -2.988 2.556 5.718 1.00 91.19 91 THR A N 1
ATOM 643 C CA . THR A 1 91 ? -1.815 1.751 5.382 1.00 91.19 91 THR A CA 1
ATOM 644 C C . THR A 1 91 ? -1.863 1.434 3.906 1.00 91.19 91 THR A C 1
ATOM 646 O O . THR A 1 91 ? -2.866 0.932 3.417 1.00 91.19 91 THR A O 1
ATOM 649 N N . GLU A 1 92 ? -0.786 1.719 3.198 1.00 92.38 92 GLU A N 1
ATOM 650 C CA . GLU A 1 92 ? -0.676 1.487 1.771 1.00 92.38 92 GLU A CA 1
ATOM 651 C C . GLU A 1 92 ? 0.307 0.354 1.500 1.00 92.38 92 GLU A C 1
ATOM 653 O O . GLU A 1 92 ? 1.493 0.468 1.790 1.00 92.38 92 GLU A O 1
ATOM 658 N N . TRP A 1 93 ? -0.180 -0.756 0.969 1.00 93.00 93 TRP A N 1
ATOM 659 C CA . TRP A 1 93 ? 0.640 -1.867 0.515 1.00 93.00 93 TRP A CA 1
ATOM 660 C C . TRP A 1 93 ? 1.133 -1.586 -0.900 1.00 93.00 93 TRP A C 1
ATOM 662 O O . TRP A 1 93 ? 0.334 -1.272 -1.783 1.00 93.00 93 TRP A O 1
ATOM 672 N N . LEU A 1 94 ? 2.446 -1.692 -1.108 1.00 91.75 94 LEU A N 1
ATOM 673 C CA . LEU A 1 94 ? 3.082 -1.487 -2.408 1.00 91.75 94 LEU A CA 1
ATOM 674 C C . LEU A 1 94 ? 3.530 -2.830 -2.973 1.00 91.75 94 LEU A C 1
ATOM 676 O O . LEU A 1 94 ? 4.161 -3.615 -2.266 1.00 91.75 94 LEU A O 1
ATOM 680 N N . TYR A 1 95 ? 3.257 -3.075 -4.251 1.00 90.56 95 TYR A N 1
ATOM 681 C CA . TYR A 1 95 ? 3.569 -4.336 -4.923 1.00 90.56 95 TYR A CA 1
ATOM 682 C C . TYR A 1 95 ? 4.564 -4.127 -6.064 1.00 90.56 95 TYR A C 1
ATOM 684 O O . TYR A 1 95 ? 4.662 -3.051 -6.663 1.00 90.56 95 TYR A O 1
ATOM 692 N N . ALA A 1 96 ? 5.320 -5.180 -6.364 1.00 86.44 96 ALA A N 1
ATOM 693 C CA . ALA A 1 96 ? 6.227 -5.198 -7.502 1.00 86.44 96 ALA A CA 1
ATOM 694 C C . ALA A 1 96 ? 5.467 -5.420 -8.819 1.00 86.44 96 ALA A C 1
ATOM 696 O O . ALA A 1 96 ? 4.388 -6.005 -8.842 1.00 86.44 96 ALA A O 1
ATOM 697 N N . GLY A 1 97 ? 6.078 -5.012 -9.933 1.00 79.31 97 GLY A N 1
ATOM 698 C CA . GLY A 1 97 ? 5.597 -5.332 -11.281 1.00 79.31 97 GLY A CA 1
ATOM 699 C C . GLY A 1 97 ? 5.069 -4.137 -12.084 1.00 79.31 97 GLY A C 1
ATOM 700 O O . GLY A 1 97 ? 5.088 -2.998 -11.607 1.00 79.31 97 GLY A O 1
ATOM 701 N N . PRO A 1 98 ? 4.658 -4.359 -13.345 1.00 70.88 98 PRO A N 1
ATOM 702 C CA . PRO A 1 98 ? 4.078 -3.324 -14.196 1.00 70.88 98 PRO A CA 1
ATOM 703 C C . PRO A 1 98 ? 2.741 -2.824 -13.632 1.00 70.88 98 PRO A C 1
ATOM 705 O O . PRO A 1 98 ? 1.970 -3.654 -13.160 1.00 70.88 98 PRO A O 1
ATOM 708 N N . PRO A 1 99 ? 2.438 -1.517 -13.710 1.00 69.31 99 PRO A N 1
ATOM 709 C CA . PRO A 1 99 ? 3.167 -0.514 -14.492 1.00 69.31 99 PRO A CA 1
ATOM 710 C C . PRO A 1 99 ? 4.286 0.211 -13.727 1.00 69.31 99 PRO A C 1
ATOM 712 O O . PRO A 1 99 ? 5.219 0.703 -14.355 1.00 69.31 99 PRO A O 1
ATOM 715 N N . ASN A 1 100 ? 4.261 0.220 -12.394 1.00 68.50 100 ASN A N 1
ATOM 716 C CA . ASN A 1 100 ? 5.146 1.086 -11.602 1.00 68.50 100 ASN A CA 1
ATOM 717 C C . ASN A 1 100 ? 6.563 0.529 -11.413 1.00 68.50 100 ASN A C 1
ATOM 719 O O . ASN A 1 100 ? 7.468 1.268 -11.032 1.00 68.50 100 ASN A O 1
ATOM 723 N N . ARG A 1 101 ? 6.756 -0.775 -11.667 1.00 73.25 101 ARG A N 1
ATOM 724 C CA . ARG A 1 101 ? 8.015 -1.525 -11.506 1.00 73.25 101 ARG A CA 1
ATOM 725 C C . ARG A 1 101 ? 8.752 -1.171 -10.213 1.00 73.25 101 ARG A C 1
ATOM 727 O O . ARG A 1 101 ? 9.978 -1.055 -10.212 1.00 73.25 101 ARG A O 1
ATOM 734 N N . TYR A 1 102 ? 8.010 -0.984 -9.120 1.00 79.19 102 TYR A N 1
ATOM 735 C CA . TYR A 1 102 ? 8.623 -0.670 -7.840 1.00 79.19 102 TYR A CA 1
ATOM 736 C C . TYR A 1 102 ? 9.625 -1.765 -7.468 1.00 79.19 102 TYR A C 1
ATOM 738 O O . TYR A 1 102 ? 9.346 -2.959 -7.570 1.00 79.19 102 TYR A O 1
ATOM 746 N N . THR A 1 103 ? 10.811 -1.335 -7.049 1.00 87.44 103 THR A N 1
ATOM 747 C CA . THR A 1 103 ? 11.734 -2.149 -6.258 1.00 87.44 103 THR A CA 1
ATOM 748 C C . THR A 1 103 ? 11.465 -1.868 -4.782 1.00 87.44 103 THR A C 1
ATOM 750 O O . THR A 1 103 ? 10.902 -0.822 -4.454 1.00 87.44 103 THR A O 1
ATOM 753 N N . ALA A 1 104 ? 11.895 -2.744 -3.869 1.00 86.62 104 ALA A N 1
ATOM 754 C CA . ALA A 1 104 ? 11.745 -2.498 -2.429 1.00 86.62 104 ALA A CA 1
ATOM 755 C C . ALA A 1 104 ? 12.363 -1.149 -2.002 1.00 86.62 104 ALA A C 1
ATOM 757 O O . ALA A 1 104 ? 11.748 -0.370 -1.274 1.00 86.62 104 ALA A O 1
ATOM 758 N N . ALA A 1 105 ? 13.541 -0.817 -2.542 1.00 88.50 105 ALA A N 1
ATOM 759 C CA . ALA A 1 105 ? 14.196 0.469 -2.310 1.00 88.50 105 ALA A CA 1
ATOM 760 C C . ALA A 1 105 ? 13.390 1.656 -2.873 1.00 88.50 105 ALA A C 1
ATOM 762 O O . ALA A 1 105 ? 13.270 2.688 -2.214 1.00 88.50 105 ALA A O 1
ATOM 763 N N . GLY A 1 106 ? 12.807 1.506 -4.068 1.00 89.12 106 GLY A N 1
ATOM 764 C CA . GLY A 1 106 ? 11.939 2.520 -4.668 1.00 89.12 106 GLY A CA 1
ATOM 765 C C . GLY A 1 106 ? 10.669 2.756 -3.850 1.00 89.12 106 GLY A C 1
ATOM 766 O O . GLY A 1 106 ? 10.349 3.902 -3.551 1.00 89.12 106 GLY A O 1
ATOM 767 N N . ALA A 1 107 ? 10.002 1.682 -3.419 1.00 89.94 107 ALA A N 1
ATOM 768 C CA . ALA A 1 107 ? 8.803 1.746 -2.584 1.00 89.94 107 ALA A CA 1
ATOM 769 C C . ALA A 1 107 ? 9.086 2.433 -1.238 1.00 89.94 107 ALA A C 1
ATOM 771 O O . ALA A 1 107 ? 8.336 3.318 -0.818 1.00 89.94 107 ALA A O 1
ATOM 772 N N . ARG A 1 108 ? 10.216 2.096 -0.597 1.00 92.44 108 ARG A N 1
ATOM 773 C CA . ARG A 1 108 ? 10.686 2.765 0.624 1.00 92.44 108 ARG A CA 1
ATOM 774 C C . ARG A 1 108 ? 10.880 4.260 0.408 1.00 92.44 108 ARG A C 1
ATOM 776 O O . ARG A 1 108 ? 10.358 5.051 1.191 1.00 92.44 108 ARG A O 1
ATOM 783 N N . ARG A 1 109 ? 11.606 4.644 -0.646 1.00 91.75 109 ARG A N 1
ATOM 784 C CA . ARG A 1 109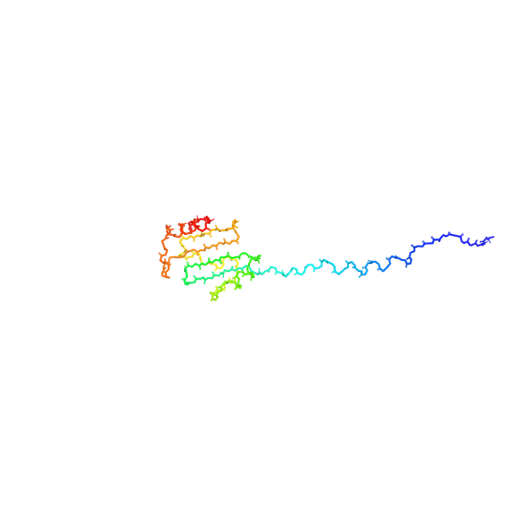 ? 11.876 6.052 -0.952 1.00 91.75 109 ARG A CA 1
ATOM 785 C C . ARG A 1 109 ? 10.581 6.821 -1.203 1.00 91.75 109 ARG A C 1
ATOM 787 O O . ARG A 1 109 ? 10.368 7.843 -0.566 1.00 91.75 109 ARG A O 1
ATOM 794 N N . THR A 1 110 ? 9.688 6.298 -2.044 1.00 89.00 110 THR A N 1
ATOM 795 C CA . THR A 1 110 ? 8.390 6.930 -2.326 1.00 89.00 110 THR A CA 1
ATOM 796 C C . THR A 1 110 ? 7.552 7.100 -1.058 1.00 89.00 110 THR A C 1
ATOM 798 O O . THR A 1 110 ? 6.966 8.159 -0.848 1.00 89.00 110 THR A O 1
ATOM 801 N N . CYS A 1 111 ? 7.531 6.099 -0.175 1.00 91.06 111 CYS A N 1
ATOM 802 C CA . CYS A 1 111 ? 6.835 6.212 1.103 1.00 91.06 111 CYS A CA 1
ATOM 803 C C . CYS A 1 111 ? 7.403 7.339 1.980 1.00 91.06 111 CYS A C 1
ATOM 805 O O . CYS A 1 111 ? 6.645 8.144 2.522 1.00 91.06 111 CYS A O 1
ATOM 807 N N . GLN A 1 112 ? 8.731 7.413 2.099 1.00 91.94 112 GLN A N 1
ATOM 808 C CA . GLN A 1 112 ? 9.418 8.428 2.901 1.00 91.94 112 GLN A CA 1
ATOM 809 C C . GLN A 1 112 ? 9.235 9.840 2.325 1.00 91.94 112 GLN A C 1
ATOM 811 O O . GLN A 1 112 ? 8.942 10.767 3.075 1.00 91.94 112 GLN A O 1
ATOM 816 N N . GLU A 1 113 ? 9.332 9.999 1.002 1.00 90.62 113 GLU A N 1
ATOM 817 C CA . GLU A 1 113 ? 9.064 11.261 0.294 1.00 90.62 113 GLU A CA 1
ATOM 818 C C . GLU A 1 113 ? 7.618 11.735 0.504 1.00 90.62 113 GLU A C 1
ATOM 820 O O . GLU A 1 113 ? 7.363 12.929 0.649 1.00 90.62 113 GLU A O 1
ATOM 825 N N . ALA A 1 114 ? 6.669 10.801 0.607 1.00 87.88 114 ALA A N 1
ATOM 826 C CA . ALA A 1 114 ? 5.271 11.084 0.920 1.00 87.88 114 ALA A CA 1
ATOM 827 C C . ALA A 1 114 ? 5.000 11.339 2.423 1.00 87.88 114 ALA A C 1
ATOM 829 O O . ALA A 1 114 ? 3.831 11.451 2.825 1.00 87.88 114 ALA A O 1
ATOM 830 N N . GLY A 1 115 ? 6.051 11.405 3.252 1.00 89.50 115 GLY A N 1
ATOM 831 C CA . GLY A 1 115 ? 5.987 11.635 4.699 1.00 89.50 115 GLY A CA 1
ATOM 832 C C . GLY A 1 115 ? 5.522 10.425 5.516 1.00 89.50 115 GLY A C 1
ATOM 833 O O . GLY A 1 115 ? 5.031 10.591 6.633 1.00 89.50 115 GLY A O 1
ATOM 834 N N . GLY A 1 116 ? 5.605 9.220 4.949 1.00 91.19 116 GLY A N 1
ATOM 835 C CA . GLY A 1 116 ? 5.211 7.968 5.589 1.00 91.19 116 GLY A CA 1
ATOM 836 C C . GLY A 1 116 ? 6.370 7.199 6.220 1.00 91.19 116 GLY A C 1
ATOM 837 O O . GLY A 1 116 ? 7.546 7.445 5.949 1.00 91.19 116 GLY A O 1
ATOM 838 N N . ALA A 1 117 ? 6.017 6.213 7.043 1.00 93.56 117 ALA A N 1
ATOM 839 C CA . ALA A 1 117 ? 6.940 5.209 7.559 1.00 93.56 117 ALA A CA 1
ATOM 840 C C . ALA A 1 117 ? 6.784 3.909 6.760 1.00 93.56 117 ALA A C 1
ATOM 842 O O . ALA A 1 117 ? 5.690 3.344 6.692 1.00 93.56 117 ALA A O 1
ATOM 843 N N . PHE A 1 118 ? 7.873 3.446 6.147 1.00 93.31 118 PHE A N 1
ATOM 844 C CA . PHE A 1 118 ? 7.892 2.205 5.377 1.00 93.31 118 PHE A CA 1
ATOM 845 C C . PHE A 1 118 ? 8.290 1.024 6.260 1.00 93.31 118 PHE A C 1
ATOM 847 O O . PHE A 1 118 ? 9.278 1.102 6.990 1.00 93.31 118 PHE A O 1
ATOM 854 N N . TYR A 1 119 ? 7.559 -0.076 6.135 1.00 92.94 119 TYR A N 1
ATOM 855 C CA . TYR A 1 119 ? 7.840 -1.340 6.800 1.00 92.94 119 TYR A CA 1
ATOM 856 C C . TYR A 1 119 ? 7.972 -2.423 5.739 1.00 92.94 119 TYR A C 1
ATOM 858 O O . TYR A 1 119 ? 7.084 -2.580 4.900 1.00 92.94 119 TYR A O 1
ATOM 866 N N . GLU A 1 120 ? 9.083 -3.149 5.782 1.00 88.56 120 GLU A N 1
ATOM 867 C CA . GLU A 1 120 ? 9.263 -4.361 4.984 1.00 88.56 120 GLU A CA 1
ATOM 868 C C . GLU A 1 120 ? 8.257 -5.445 5.425 1.00 88.56 120 GLU A C 1
ATOM 870 O O . GLU A 1 120 ? 7.755 -5.366 6.554 1.00 88.56 120 GLU A O 1
ATOM 875 N N . PRO A 1 121 ? 7.885 -6.367 4.516 1.00 80.12 121 PRO A N 1
ATOM 876 C CA . PRO A 1 121 ? 6.896 -7.412 4.777 1.00 80.12 121 PRO A CA 1
ATOM 877 C C . PRO A 1 121 ? 7.310 -8.372 5.898 1.00 80.12 121 PRO A C 1
ATOM 879 O O . PRO A 1 121 ? 8.527 -8.605 6.078 1.00 80.12 121 PRO A O 1
#

pLDDT: mean 76.59, std 18.97, range [37.22, 93.56]

Foldseek 3Di:
DDDDDDDDDDDDPPDPPPVVPPVVPDPPPPPPQAAWWWQCDPQQQKIKTAHSNCRVVCVVVSPPGDIGGDDPSDDPPQFLWWWADDPNRMIMTHHADPPNNDDNVNVCVVSVVVVTHTDGD